Protein AF-A0AAW5ZWS9-F1 (afdb_monomer)

Secondary structure (DSSP, 8-state):
----------------------------SPPP--SEEEEEEEE-TTSSSEEEEEEEEB-SSSB---EEEEHHHHHHHHHTT--EEEEEE-TTS-EEEEEEEEEEEETTEEEEESS----SS-B--SPPB-

Organism: Ralstonia solanacearum (NCBI:txid305)

Solvent-accessible surface area (backbone atoms only — not comparable to full-atom values): 8187 Å² total; per-residue (Å²): 140,80,89,83,91,81,86,82,85,84,81,94,70,82,85,73,85,71,74,83,82,80,85,80,79,95,67,101,60,56,77,55,90,37,56,27,30,34,52,32,38,23,60,40,100,81,65,59,43,58,51,34,32,32,33,22,43,46,68,38,80,47,71,50,70,78,39,80,40,43,49,70,56,52,55,54,37,45,74,69,68,50,44,36,26,32,33,42,72,46,101,84,74,46,78,38,85,60,42,58,49,46,77,46,78,53,97,89,42,82,32,53,25,43,58,100,65,93,64,99,49,56,42,71,64,96,54,53,72,114

InterPro domains:
  IPR024997 Protein of unknown function DUF3892 [PF13031] (38-128)

Nearest PDB structures (foldseek):
  2nrh-assembly1_B  TM=4.526E-01  e=4.670E+00  Campylobacter jejuni
  3isu-assembly1_A  TM=3.040E-01  e=2.616E+00  Homo sapiens
  7zrz-assembly1_AP1  TM=3.077E-01  e=2.074E+00  Homo sapiens
  3iez-assembly1_A  TM=3.146E-01  e=5.244E+00  Homo sapiens

Mean predicted aligned error: 13.2 Å

Foldseek 3Di:
DDDDDDDDDDDPDDPDDDDDPPDDDDDPFAAFPFQKEWQAFAADPVNQATQKTWIWGTPRNDTHDTDIDGPVVVLVCVVVVGWYWYWYQDPVRDIDTHATWDWDQDPNDTEIDRDPDNDPGRDPDPHHYD

Structure (mmCIF, N/CA/C/O backbone):
data_AF-A0AAW5ZWS9-F1
#
_entry.id   AF-A0AAW5ZWS9-F1
#
loop_
_atom_site.group_PDB
_atom_site.id
_atom_site.type_symbol
_atom_site.label_atom_id
_atom_site.label_alt_id
_atom_site.label_comp_id
_atom_site.label_asym_id
_atom_site.label_entity_id
_atom_site.label_seq_id
_atom_site.pdbx_PDB_ins_code
_atom_site.Cartn_x
_atom_site.Cartn_y
_atom_site.Cartn_z
_atom_site.occupancy
_atom_site.B_iso_or_equiv
_atom_site.auth_seq_id
_atom_site.auth_comp_id
_atom_site.auth_asym_id
_atom_site.auth_atom_id
_atom_site.pdbx_PDB_model_num
ATOM 1 N N . MET A 1 1 ? -17.203 -65.078 -11.919 1.00 44.97 1 MET A N 1
ATOM 2 C CA . MET A 1 1 ? -15.947 -64.340 -12.187 1.00 44.97 1 MET A CA 1
ATOM 3 C C . MET A 1 1 ? -16.339 -63.078 -12.944 1.00 44.97 1 MET A C 1
ATOM 5 O O . MET A 1 1 ? -16.783 -63.219 -14.066 1.00 44.97 1 MET A O 1
ATOM 9 N N . HIS A 1 2 ? -16.348 -61.859 -12.419 1.00 42.69 2 HIS A N 1
ATOM 10 C CA . HIS A 1 2 ? -15.851 -61.298 -11.168 1.00 42.69 2 HIS A CA 1
ATOM 11 C C . HIS A 1 2 ? -16.900 -60.335 -10.592 1.00 42.69 2 HIS A C 1
ATOM 13 O O . HIS A 1 2 ? -17.555 -59.603 -11.329 1.00 42.69 2 HIS A O 1
ATOM 19 N N . ASP A 1 3 ? -17.032 -60.393 -9.273 1.00 49.22 3 ASP A N 1
ATOM 20 C CA . ASP A 1 3 ? -17.645 -59.397 -8.397 1.00 49.22 3 ASP A CA 1
ATOM 21 C C . ASP A 1 3 ? -16.840 -58.084 -8.463 1.00 49.22 3 ASP A C 1
ATOM 23 O O . ASP A 1 3 ? -15.631 -58.155 -8.674 1.00 49.22 3 ASP A O 1
ATOM 27 N N . ILE A 1 4 ? -17.482 -56.926 -8.268 1.00 51.41 4 ILE A N 1
ATOM 28 C CA . ILE A 1 4 ? -17.015 -55.831 -7.392 1.00 51.41 4 ILE A CA 1
ATOM 29 C C . ILE A 1 4 ? -18.151 -54.800 -7.254 1.00 51.41 4 ILE A C 1
ATOM 31 O O . ILE A 1 4 ? -18.500 -54.060 -8.174 1.00 51.41 4 ILE A O 1
ATOM 35 N N . LYS A 1 5 ? -18.708 -54.767 -6.041 1.00 50.94 5 LYS A N 1
ATOM 36 C CA . LYS A 1 5 ? -19.401 -53.634 -5.417 1.00 50.94 5 LYS A CA 1
ATOM 37 C C . LYS A 1 5 ? -18.491 -52.405 -5.301 1.00 50.94 5 LYS A C 1
ATOM 39 O O . LYS A 1 5 ? -17.380 -52.512 -4.795 1.00 50.94 5 LYS A O 1
ATOM 44 N N . VAL A 1 6 ? -19.049 -51.227 -5.561 1.00 49.19 6 VAL A N 1
ATOM 45 C CA . VAL A 1 6 ? -18.635 -49.933 -4.980 1.00 49.19 6 VAL A CA 1
ATOM 46 C C . VAL A 1 6 ? -19.960 -49.201 -4.720 1.00 49.19 6 VAL A C 1
ATOM 48 O O . VAL A 1 6 ? -20.689 -48.960 -5.671 1.00 49.19 6 VAL A O 1
ATOM 51 N N . SER A 1 7 ? -20.533 -49.009 -3.528 1.00 48.69 7 SER A N 1
ATOM 52 C CA . SER A 1 7 ? -20.112 -48.706 -2.152 1.00 48.69 7 SER A CA 1
ATOM 53 C C . SER A 1 7 ? -19.512 -47.312 -1.929 1.00 48.69 7 SER A C 1
ATOM 55 O O . SER A 1 7 ? -18.378 -47.054 -2.311 1.00 48.69 7 SER A O 1
ATOM 57 N N . CYS A 1 8 ? -20.284 -46.524 -1.163 1.00 38.44 8 CYS A N 1
ATOM 58 C CA . CYS A 1 8 ? -19.941 -45.348 -0.341 1.00 38.44 8 CYS A CA 1
ATOM 59 C C . CYS A 1 8 ? -19.946 -43.970 -1.038 1.00 38.44 8 CYS A C 1
ATOM 61 O O . CYS A 1 8 ? -19.253 -43.746 -2.019 1.00 38.44 8 CYS A O 1
ATOM 63 N N . CYS A 1 9 ? -20.886 -43.103 -0.622 1.00 38.44 9 CYS A N 1
ATOM 64 C CA . CYS A 1 9 ? -20.742 -42.006 0.372 1.00 38.44 9 CYS A CA 1
ATOM 65 C C . CYS A 1 9 ? -20.198 -40.746 -0.312 1.00 38.44 9 CYS A C 1
ATOM 67 O O . CYS A 1 9 ? -19.114 -40.775 -0.865 1.00 38.44 9 CYS A O 1
ATOM 69 N N . GLY A 1 10 ? -20.900 -39.620 -0.363 1.00 41.72 10 GLY A N 1
ATOM 70 C CA . GLY A 1 10 ? -21.455 -38.879 0.763 1.00 41.72 10 GLY A CA 1
ATOM 71 C C . GLY A 1 10 ? -20.898 -37.449 0.682 1.00 41.72 10 GLY A C 1
ATOM 72 O O . GLY A 1 10 ? -19.866 -37.225 0.058 1.00 41.72 10 GLY A O 1
ATOM 73 N N . ASP A 1 11 ? -21.576 -36.511 1.338 1.00 46.38 11 ASP A N 1
ATOM 74 C CA . ASP A 1 11 ? -21.112 -35.148 1.636 1.00 46.38 11 ASP A CA 1
ATOM 75 C C . ASP A 1 11 ? -21.293 -34.050 0.565 1.00 46.38 11 ASP A C 1
ATOM 77 O O . ASP A 1 11 ? -20.385 -33.606 -0.137 1.00 46.38 11 ASP A O 1
ATOM 81 N N . LEU A 1 12 ? -22.511 -33.502 0.561 1.00 46.53 12 LEU A N 1
ATOM 82 C CA . LEU A 1 12 ? -22.823 -32.156 0.094 1.00 46.53 12 LEU A CA 1
ATOM 83 C C . LEU A 1 12 ? -22.244 -31.134 1.095 1.00 46.53 12 LEU A C 1
ATOM 85 O O . LEU A 1 12 ? -22.929 -30.707 2.025 1.00 46.53 12 LEU A O 1
ATOM 89 N N . ARG A 1 13 ? -20.979 -30.735 0.929 1.00 43.47 13 ARG A N 1
ATOM 90 C CA . ARG A 1 13 ? -20.378 -29.623 1.685 1.00 43.47 13 ARG A CA 1
ATOM 91 C C . ARG A 1 13 ? -20.043 -28.441 0.782 1.00 43.47 13 ARG A C 1
ATOM 93 O O . ARG A 1 13 ? -19.041 -28.420 0.082 1.00 43.47 13 ARG A O 1
ATOM 100 N N . LEU A 1 14 ? -20.935 -27.453 0.854 1.00 40.81 14 LEU A N 1
ATOM 101 C CA . LEU A 1 14 ? -20.677 -26.012 0.892 1.00 40.81 14 LEU A CA 1
ATOM 102 C C . LEU A 1 14 ? -19.345 -25.556 0.262 1.00 40.81 14 LEU A C 1
ATOM 104 O O . LEU A 1 14 ? -18.341 -25.380 0.954 1.00 40.81 14 LEU A O 1
ATOM 108 N N . ALA A 1 15 ? -19.362 -25.286 -1.045 1.00 39.44 15 ALA A N 1
ATOM 109 C CA . ALA A 1 15 ? -18.287 -24.571 -1.720 1.00 39.44 15 ALA A CA 1
ATOM 110 C C . ALA A 1 15 ? -18.212 -23.133 -1.177 1.00 39.44 15 ALA A C 1
ATOM 112 O O . ALA A 1 15 ? -18.930 -22.236 -1.623 1.00 39.44 15 ALA A O 1
ATOM 113 N N . LYS A 1 16 ? -17.341 -22.903 -0.190 1.00 40.38 16 LYS A N 1
ATOM 114 C CA . LYS A 1 16 ? -16.826 -21.561 0.067 1.00 40.38 16 LYS A CA 1
ATOM 115 C C . LYS A 1 16 ? -15.948 -21.193 -1.122 1.00 40.38 16 LYS A C 1
ATOM 117 O O . LYS A 1 16 ? -14.970 -21.875 -1.403 1.00 40.38 16 LYS A O 1
ATOM 122 N N . GLN A 1 17 ? -16.343 -20.140 -1.826 1.00 36.00 17 GLN A N 1
ATOM 123 C CA . GLN A 1 17 ? -15.563 -19.513 -2.884 1.00 36.00 17 GLN A CA 1
ATOM 124 C C . GLN A 1 17 ? -14.232 -19.053 -2.277 1.00 36.00 17 GLN A C 1
ATOM 126 O O . GLN A 1 17 ? -14.180 -18.060 -1.554 1.00 36.00 17 GLN A O 1
ATOM 131 N N . THR A 1 18 ? -13.165 -19.809 -2.511 1.00 42.25 18 THR A N 1
ATOM 132 C CA . THR A 1 18 ? -11.801 -19.314 -2.363 1.00 42.25 18 THR A CA 1
ATOM 133 C C . THR A 1 18 ? -11.524 -18.348 -3.519 1.00 42.25 18 THR A C 1
ATOM 135 O O . THR A 1 18 ? -11.839 -18.680 -4.665 1.00 42.25 18 THR A O 1
ATOM 138 N N . PRO A 1 19 ? -10.958 -17.152 -3.266 1.00 43.19 19 PRO A N 1
ATOM 139 C CA . PRO A 1 19 ? -10.455 -16.309 -4.344 1.00 43.19 19 PRO A CA 1
ATOM 140 C C . PRO A 1 19 ? -9.354 -17.062 -5.117 1.00 43.19 19 PRO A C 1
ATOM 142 O O . PRO A 1 19 ? -8.718 -17.968 -4.567 1.00 43.19 19 PRO A O 1
ATOM 145 N N . PRO A 1 20 ? -9.171 -16.760 -6.413 1.00 43.53 20 PRO A N 1
ATOM 146 C CA . PRO A 1 20 ? -8.465 -17.631 -7.340 1.00 43.53 20 PRO A CA 1
ATOM 147 C C . PRO A 1 20 ? -6.993 -17.792 -6.954 1.00 43.53 20 PRO A C 1
ATOM 149 O O . PRO A 1 20 ? -6.176 -16.895 -7.144 1.00 43.53 20 PRO A O 1
ATOM 152 N N . ASN A 1 21 ? -6.639 -18.993 -6.495 1.00 49.28 21 ASN A N 1
ATOM 153 C CA . ASN A 1 21 ? -5.274 -19.491 -6.574 1.00 49.28 21 ASN A CA 1
ATOM 154 C C . ASN A 1 21 ? -4.957 -19.756 -8.054 1.00 49.28 21 ASN A C 1
ATOM 156 O O . ASN A 1 21 ? -5.208 -20.843 -8.578 1.00 49.28 21 ASN A O 1
ATOM 160 N N . SER A 1 22 ? -4.479 -18.725 -8.750 1.00 42.53 22 SER A N 1
ATOM 161 C CA . SER A 1 22 ? -4.024 -18.848 -10.132 1.00 42.53 22 SER A CA 1
ATOM 162 C C . SER A 1 22 ? -2.604 -19.408 -10.146 1.00 42.53 22 SER A C 1
ATOM 164 O O . SER A 1 22 ? -1.621 -18.671 -10.190 1.00 42.53 22 SER A O 1
ATOM 166 N N . ASN A 1 23 ? -2.517 -20.736 -10.084 1.00 56.22 23 ASN A N 1
ATOM 167 C CA . ASN A 1 23 ? -1.320 -21.487 -10.428 1.00 56.22 23 ASN A CA 1
ATOM 168 C C . ASN A 1 23 ? -1.454 -21.964 -11.888 1.00 56.22 23 ASN A C 1
ATOM 170 O O . ASN A 1 23 ? -2.107 -22.967 -12.177 1.00 56.22 23 ASN A O 1
ATOM 174 N N . ARG A 1 24 ? -0.887 -21.185 -12.816 1.00 51.50 24 ARG A N 1
ATOM 175 C CA . ARG A 1 24 ? -0.681 -21.457 -14.257 1.00 51.50 24 ARG A CA 1
ATOM 176 C C . ARG A 1 24 ? 0.230 -20.313 -14.738 1.00 51.50 24 ARG A C 1
ATOM 178 O O . ARG A 1 24 ? -0.184 -19.171 -14.636 1.00 51.50 24 ARG A O 1
ATOM 185 N N . VAL A 1 25 ? 1.474 -20.482 -15.184 1.00 45.88 25 VAL A N 1
ATOM 186 C CA . VAL A 1 25 ? 2.031 -21.425 -16.161 1.00 45.88 25 VAL A CA 1
ATOM 187 C C . VAL A 1 25 ? 3.567 -21.474 -16.051 1.00 45.88 25 VAL A C 1
ATOM 189 O O . VAL A 1 25 ? 4.198 -20.559 -15.538 1.00 45.88 25 VAL A O 1
ATOM 192 N N . ASN A 1 26 ? 4.144 -22.551 -16.580 1.00 55.19 26 ASN A N 1
ATOM 193 C CA . ASN A 1 26 ? 5.571 -22.782 -16.809 1.00 55.19 26 ASN A CA 1
ATOM 194 C C . ASN A 1 26 ? 6.318 -21.591 -17.452 1.00 55.19 26 ASN A C 1
ATOM 196 O O . ASN A 1 26 ? 5.919 -21.118 -18.514 1.00 55.19 26 ASN A O 1
ATOM 200 N N . GLY A 1 27 ? 7.453 -21.204 -16.863 1.00 40.56 27 GLY A N 1
ATOM 201 C CA . GLY A 1 27 ? 8.451 -20.284 -17.421 1.00 40.56 27 GLY A CA 1
ATOM 202 C C . GLY A 1 27 ? 9.376 -19.795 -16.305 1.00 40.56 27 GLY A C 1
ATOM 203 O O . GLY A 1 27 ? 8.887 -19.404 -15.255 1.00 40.56 27 GLY A O 1
ATOM 204 N N . GLY A 1 28 ? 10.696 -19.875 -16.476 1.00 43.06 28 GLY A N 1
ATOM 205 C CA . GLY A 1 28 ? 11.691 -19.482 -15.465 1.00 43.06 28 GLY A CA 1
ATOM 206 C C . GLY A 1 28 ? 11.791 -17.967 -15.228 1.00 43.06 28 GLY A C 1
ATOM 207 O O . GLY A 1 28 ? 12.869 -17.411 -15.411 1.00 43.06 28 GLY A O 1
ATOM 208 N N . GLY A 1 29 ? 10.685 -17.321 -14.857 1.00 44.72 29 GLY A N 1
ATOM 209 C CA . GLY A 1 29 ? 10.610 -15.935 -14.382 1.00 44.72 29 GLY A CA 1
ATOM 210 C C . GLY A 1 29 ? 10.481 -15.900 -12.860 1.00 44.72 29 GLY A C 1
ATOM 211 O O . GLY A 1 29 ? 10.042 -16.881 -12.250 1.00 44.72 29 GLY A O 1
ATOM 212 N N . MET A 1 30 ? 10.923 -14.819 -12.218 1.00 54.94 30 MET A N 1
ATOM 213 C CA . MET A 1 30 ? 10.888 -14.724 -10.754 1.00 54.94 30 MET A CA 1
ATOM 214 C C . MET A 1 30 ? 9.461 -14.938 -10.231 1.00 54.94 30 MET A C 1
ATOM 216 O O . MET A 1 30 ? 8.500 -14.361 -10.733 1.00 54.94 30 MET A O 1
ATOM 220 N N . ALA A 1 31 ? 9.315 -15.784 -9.207 1.00 67.56 31 ALA A N 1
ATOM 221 C CA . ALA A 1 31 ? 8.028 -15.975 -8.554 1.00 67.56 31 ALA A CA 1
ATOM 222 C C . ALA A 1 31 ? 7.555 -14.637 -7.970 1.00 67.56 31 ALA A C 1
ATOM 224 O O . ALA A 1 31 ? 8.268 -14.040 -7.157 1.00 67.56 31 ALA A O 1
ATOM 225 N N . LYS A 1 32 ? 6.354 -14.203 -8.373 1.00 76.56 32 LYS A N 1
ATOM 226 C CA . LYS A 1 32 ? 5.672 -13.042 -7.793 1.00 76.56 32 LYS A CA 1
ATOM 227 C C . LYS A 1 32 ? 5.724 -13.098 -6.265 1.00 76.56 32 LYS A C 1
ATOM 229 O O . LYS A 1 32 ? 5.526 -14.158 -5.662 1.00 76.56 32 LYS A O 1
ATOM 234 N N . TRP A 1 33 ? 6.015 -11.970 -5.634 1.00 85.25 33 TRP A N 1
ATOM 235 C CA . TRP A 1 33 ? 6.059 -11.858 -4.181 1.00 85.25 33 TRP A CA 1
ATOM 236 C C . TRP A 1 33 ? 4.669 -11.698 -3.581 1.00 85.25 33 TRP A C 1
ATOM 238 O O . TRP A 1 33 ? 4.436 -12.224 -2.494 1.00 85.25 33 TRP A O 1
ATOM 248 N N . ALA A 1 34 ? 3.787 -10.970 -4.266 1.00 87.31 34 ALA A N 1
ATOM 249 C CA . ALA A 1 34 ? 2.419 -10.686 -3.844 1.00 87.31 34 ALA A CA 1
ATOM 250 C C . ALA A 1 34 ? 1.542 -10.342 -5.059 1.00 87.31 34 ALA A C 1
ATOM 252 O O . ALA A 1 34 ? 1.983 -10.461 -6.196 1.00 87.31 34 ALA A O 1
ATOM 253 N N . ASP A 1 35 ? 0.295 -9.926 -4.838 1.00 87.19 35 ASP A N 1
ATOM 254 C CA . ASP A 1 35 ? -0.527 -9.309 -5.888 1.00 87.19 35 ASP A CA 1
ATOM 255 C C . ASP A 1 35 ? -0.145 -7.831 -6.083 1.00 87.19 35 ASP A C 1
ATOM 257 O O . ASP A 1 35 ? -0.141 -7.316 -7.202 1.00 87.19 35 ASP A O 1
ATOM 261 N N . TYR A 1 36 ? 0.213 -7.155 -4.986 1.00 89.56 36 TYR A N 1
ATOM 262 C CA . TYR A 1 36 ? 0.618 -5.752 -4.982 1.00 89.56 36 TYR A CA 1
ATOM 263 C C . TYR 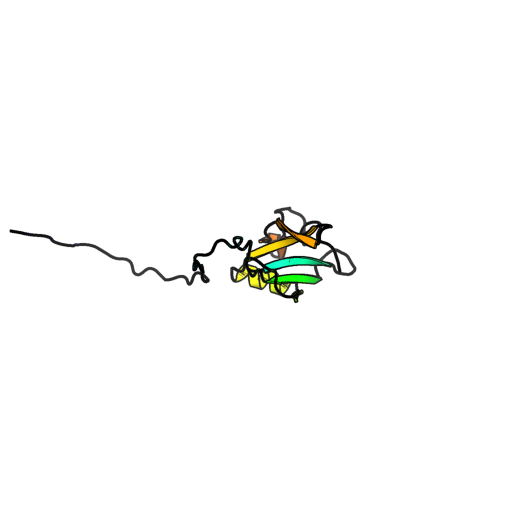A 1 36 ? 1.821 -5.502 -4.072 1.00 89.56 36 TYR A C 1
ATOM 265 O O . TYR A 1 36 ? 2.000 -6.125 -3.025 1.00 89.56 36 TYR A O 1
ATOM 273 N N . LEU A 1 37 ? 2.628 -4.523 -4.460 1.00 89.25 37 LEU A N 1
ATOM 274 C CA . LEU A 1 37 ? 3.863 -4.128 -3.805 1.00 89.25 37 LEU A CA 1
ATOM 275 C C . LEU A 1 37 ? 3.744 -2.693 -3.301 1.00 89.25 37 LEU A C 1
ATOM 277 O O . LEU A 1 37 ? 3.315 -1.834 -4.052 1.00 89.25 37 LEU A O 1
ATOM 281 N N . ILE A 1 38 ? 4.127 -2.402 -2.063 1.00 88.06 38 ILE A N 1
ATOM 282 C CA . ILE A 1 38 ? 4.081 -1.045 -1.501 1.00 88.06 38 ILE A CA 1
ATOM 283 C C . ILE A 1 38 ? 5.488 -0.453 -1.510 1.00 88.06 38 ILE A C 1
ATOM 285 O O . ILE A 1 38 ? 6.356 -0.965 -0.806 1.00 88.06 38 ILE A O 1
ATOM 289 N N . SER A 1 39 ? 5.718 0.615 -2.277 1.00 87.31 39 SER A N 1
ATOM 290 C CA . SER A 1 39 ? 7.040 1.259 -2.381 1.00 87.31 39 SER A CA 1
ATOM 291 C C . SER A 1 39 ? 7.230 2.442 -1.444 1.00 87.31 39 SER A C 1
ATOM 293 O O . SER A 1 39 ? 8.350 2.719 -1.026 1.00 87.31 39 SER A O 1
ATOM 295 N N . ALA A 1 40 ? 6.154 3.172 -1.157 1.00 85.00 40 ALA A N 1
ATOM 296 C CA . ALA A 1 40 ? 6.201 4.396 -0.373 1.00 85.00 40 ALA A CA 1
ATOM 297 C C . ALA A 1 40 ? 4.867 4.637 0.329 1.00 85.00 40 ALA A C 1
ATOM 299 O O . ALA A 1 40 ? 3.819 4.113 -0.066 1.00 85.00 40 ALA A O 1
ATOM 300 N N . VAL A 1 41 ? 4.904 5.446 1.379 1.00 85.88 41 VAL A N 1
ATOM 301 C CA . VAL A 1 41 ? 3.728 5.779 2.185 1.00 85.88 41 VAL A CA 1
ATOM 302 C C . VAL A 1 41 ? 3.677 7.276 2.431 1.00 85.88 41 VAL A C 1
ATOM 304 O O . VAL A 1 41 ? 4.697 7.923 2.598 1.00 85.88 41 VAL A O 1
ATOM 307 N N . GLN A 1 42 ? 2.481 7.837 2.483 1.00 83.62 42 GLN A N 1
ATOM 308 C CA . GLN A 1 42 ? 2.262 9.231 2.822 1.00 83.62 42 GLN A CA 1
ATOM 309 C C . GLN A 1 42 ? 1.517 9.297 4.145 1.00 83.62 42 GLN A C 1
ATOM 311 O O . GLN A 1 42 ? 0.358 8.879 4.259 1.00 83.62 42 GLN A O 1
ATOM 316 N N . PHE A 1 43 ? 2.188 9.837 5.154 1.00 80.94 43 PHE A N 1
ATOM 317 C CA . PHE A 1 43 ? 1.590 10.077 6.455 1.00 80.94 43 PHE A CA 1
ATOM 318 C C . PHE A 1 43 ? 0.762 11.365 6.469 1.00 80.94 43 PHE A C 1
ATOM 320 O O . PHE 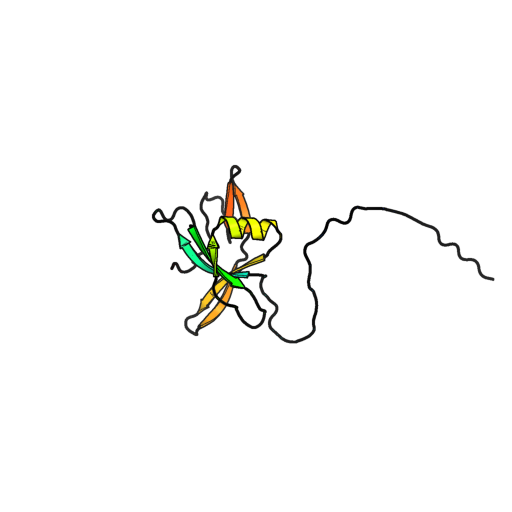A 1 43 ? 0.941 12.271 5.655 1.00 80.94 43 PHE A O 1
ATOM 327 N N . ASN A 1 44 ? -0.176 11.451 7.410 1.00 78.81 44 ASN A N 1
ATOM 328 C CA . ASN A 1 44 ? -0.866 12.701 7.708 1.00 78.81 44 ASN A CA 1
ATOM 329 C C . ASN A 1 44 ? 0.097 13.734 8.333 1.00 78.81 44 ASN A C 1
ATOM 331 O O . ASN A 1 44 ? 1.186 13.396 8.794 1.00 78.81 44 ASN A O 1
ATOM 335 N N . ALA A 1 45 ? -0.334 14.996 8.427 1.00 79.00 45 ALA A N 1
ATOM 336 C CA . ALA A 1 45 ? 0.469 16.075 9.018 1.00 79.00 45 ALA A CA 1
ATOM 337 C C . ALA A 1 45 ? 0.932 15.788 10.462 1.00 79.00 45 ALA A C 1
ATOM 339 O O . ALA A 1 45 ? 1.954 16.302 10.905 1.00 79.00 45 ALA A O 1
ATOM 340 N N . GLN A 1 46 ? 0.189 14.954 11.195 1.00 76.06 46 GLN A N 1
ATOM 341 C CA . GLN A 1 46 ? 0.508 14.552 12.567 1.00 76.06 46 GLN A CA 1
ATOM 342 C C . GLN A 1 46 ? 1.431 13.324 12.646 1.00 76.06 46 GLN A C 1
ATOM 344 O O . GLN A 1 46 ? 1.845 12.951 13.740 1.00 76.06 46 GLN A O 1
ATOM 349 N N . ARG A 1 47 ? 1.733 12.676 11.513 1.00 71.62 47 ARG A N 1
ATOM 350 C CA . ARG A 1 47 ? 2.459 11.400 11.403 1.00 71.62 47 ARG A CA 1
ATOM 351 C C . ARG A 1 47 ? 1.914 10.286 12.305 1.00 71.62 47 ARG A C 1
ATOM 353 O O . ARG A 1 47 ? 2.648 9.398 12.726 1.00 71.62 47 ARG A O 1
ATOM 360 N N . THR A 1 48 ? 0.616 10.333 12.600 1.00 69.19 48 THR A N 1
ATOM 361 C CA . THR A 1 48 ? -0.098 9.348 13.427 1.00 69.19 48 THR A CA 1
ATOM 362 C C . THR A 1 48 ? -0.783 8.277 12.593 1.00 69.19 48 THR A C 1
ATOM 364 O O . THR A 1 48 ? -0.961 7.157 13.061 1.00 69.19 48 THR A O 1
ATOM 367 N N . HIS A 1 49 ? -1.156 8.609 11.356 1.00 71.12 49 HIS A N 1
ATOM 368 C CA . HIS A 1 49 ? -1.860 7.711 10.450 1.00 71.12 49 HIS A CA 1
ATOM 369 C C . HIS A 1 49 ? -1.329 7.847 9.032 1.00 71.12 49 HIS A C 1
ATOM 371 O O . HIS A 1 49 ? -0.975 8.942 8.585 1.00 71.12 49 HIS A O 1
ATOM 377 N N . ILE A 1 50 ? -1.322 6.729 8.315 1.00 80.06 50 ILE A N 1
ATOM 378 C CA . ILE A 1 50 ? -1.031 6.713 6.886 1.00 80.06 50 ILE A CA 1
ATOM 379 C C . ILE A 1 50 ? -2.281 7.191 6.151 1.00 80.06 50 ILE A C 1
ATOM 381 O O . ILE A 1 50 ? -3.355 6.604 6.291 1.00 80.06 50 ILE A O 1
ATOM 385 N N . ASN A 1 51 ? -2.140 8.270 5.386 1.00 83.00 51 ASN A N 1
ATOM 386 C CA . ASN A 1 51 ? -3.213 8.819 4.567 1.00 83.00 51 ASN A CA 1
ATOM 387 C C . ASN A 1 51 ? -3.296 8.058 3.237 1.00 83.00 51 ASN A C 1
ATOM 389 O O . ASN A 1 51 ? -4.345 7.525 2.867 1.00 83.00 51 ASN A O 1
ATOM 393 N N . ARG A 1 52 ? -2.156 7.944 2.546 1.00 85.88 52 ARG A N 1
ATOM 394 C CA . ARG A 1 52 ? -2.045 7.275 1.246 1.00 85.88 52 ARG A CA 1
ATOM 395 C C . ARG A 1 52 ? -0.854 6.339 1.215 1.00 85.88 52 ARG A C 1
ATOM 397 O 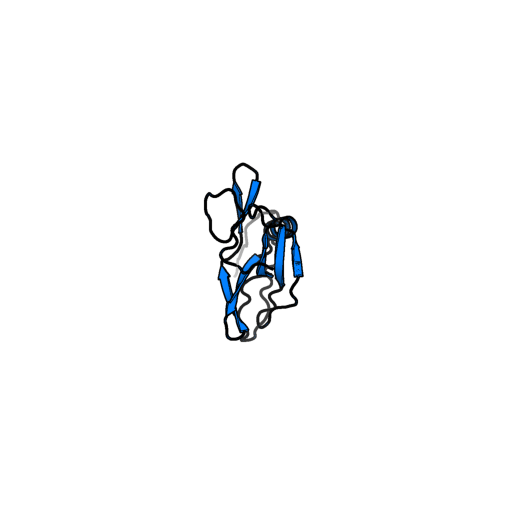O . ARG A 1 52 ? 0.125 6.541 1.923 1.00 85.88 52 ARG A O 1
ATOM 404 N N . VAL A 1 53 ? -0.929 5.320 0.378 1.00 87.75 53 VAL A N 1
ATOM 405 C CA . VAL A 1 53 ? 0.189 4.431 0.080 1.00 87.75 53 VAL A CA 1
ATOM 406 C C . VAL A 1 53 ? 0.373 4.337 -1.420 1.00 87.75 53 VAL A C 1
ATOM 408 O O . VAL A 1 53 ? -0.603 4.302 -2.166 1.00 87.75 53 VAL A O 1
ATOM 411 N N . GLN A 1 54 ? 1.621 4.284 -1.856 1.00 89.56 54 GLN A N 1
ATOM 412 C CA . GLN A 1 54 ? 1.962 3.960 -3.229 1.00 89.56 54 GLN A CA 1
ATOM 413 C C . GLN A 1 54 ? 2.079 2.453 -3.362 1.00 89.56 54 GLN A C 1
ATOM 415 O O . GLN A 1 54 ? 2.946 1.833 -2.743 1.00 89.56 54 GLN A O 1
ATOM 420 N N . VAL A 1 55 ? 1.199 1.878 -4.174 1.00 89.81 55 VAL A N 1
ATOM 421 C CA . VAL A 1 55 ? 1.231 0.468 -4.539 1.00 89.81 55 VAL A CA 1
ATOM 422 C C . VAL A 1 55 ? 1.599 0.306 -6.006 1.00 89.81 55 VAL A C 1
ATOM 424 O O . VAL A 1 55 ? 1.269 1.139 -6.845 1.00 89.81 55 VAL A O 1
ATOM 427 N N . LEU A 1 56 ? 2.256 -0.793 -6.325 1.00 88.31 56 LEU A N 1
ATOM 428 C CA . LEU A 1 56 ? 2.604 -1.211 -7.668 1.00 88.31 56 LEU A CA 1
ATOM 429 C C . LEU A 1 56 ? 2.081 -2.634 -7.837 1.00 88.31 56 LEU A C 1
ATOM 431 O O . LEU A 1 56 ? 2.330 -3.465 -6.966 1.00 88.31 56 LEU A O 1
ATOM 435 N N . PRO A 1 57 ? 1.350 -2.954 -8.908 1.00 88.56 57 PRO A N 1
ATOM 436 C CA . PRO A 1 57 ? 0.966 -4.334 -9.157 1.00 88.56 57 PRO A CA 1
ATOM 437 C C . PRO A 1 57 ? 2.217 -5.167 -9.465 1.00 88.56 57 PRO A C 1
ATOM 439 O O . PRO A 1 57 ? 3.095 -4.725 -10.215 1.00 88.56 57 PRO A O 1
ATOM 442 N N . ASP A 1 58 ? 2.292 -6.356 -8.872 1.00 85.44 58 ASP A N 1
ATOM 443 C CA . ASP A 1 58 ? 3.372 -7.308 -9.126 1.00 85.44 58 ASP A CA 1
ATOM 444 C C . ASP A 1 58 ? 3.062 -8.089 -10.410 1.00 85.44 58 ASP A C 1
ATOM 446 O O . ASP A 1 58 ? 2.086 -8.841 -10.477 1.00 85.44 58 ASP A O 1
ATOM 450 N N . LEU A 1 59 ? 3.872 -7.890 -11.451 1.00 82.75 59 LEU A N 1
ATOM 451 C CA . LEU A 1 59 ? 3.757 -8.623 -12.714 1.00 82.75 59 LEU A CA 1
ATOM 452 C C . LEU A 1 59 ? 4.730 -9.817 -12.768 1.00 82.75 59 LEU A C 1
ATOM 454 O O . LEU A 1 59 ? 4.866 -10.446 -13.817 1.00 82.75 59 LEU A O 1
ATOM 458 N N . GLY A 1 60 ? 5.396 -10.147 -11.653 1.00 77.56 60 GLY A N 1
ATOM 459 C CA . GLY A 1 60 ? 6.380 -11.221 -11.524 1.00 77.56 60 GLY A CA 1
ATOM 460 C C . GLY A 1 60 ? 7.794 -10.746 -11.850 1.00 77.56 60 GLY A C 1
ATOM 461 O O . GLY A 1 60 ? 8.603 -10.521 -10.954 1.00 77.56 60 GLY A O 1
ATOM 462 N N . ASP A 1 61 ? 8.096 -10.568 -13.137 1.00 73.69 61 ASP A N 1
ATOM 463 C CA . ASP A 1 61 ? 9.423 -10.110 -13.581 1.00 73.69 61 ASP A CA 1
ATOM 464 C C . ASP A 1 61 ? 9.570 -8.579 -13.550 1.00 73.69 61 ASP A C 1
ATOM 466 O O . ASP A 1 61 ? 10.683 -8.048 -13.530 1.00 73.69 61 ASP A O 1
ATOM 470 N N . THR A 1 62 ? 8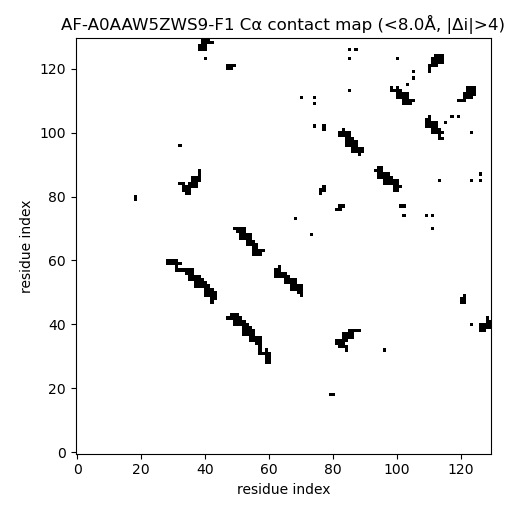.452 -7.851 -13.551 1.00 77.50 62 THR A N 1
ATOM 471 C CA . THR A 1 62 ? 8.421 -6.386 -13.534 1.00 77.50 62 THR A CA 1
ATOM 472 C C . THR A 1 62 ? 7.387 -5.864 -12.544 1.00 77.50 62 THR A C 1
ATOM 474 O O . THR A 1 62 ? 6.442 -6.553 -12.163 1.00 77.50 62 THR A O 1
ATOM 477 N N . VAL A 1 63 ? 7.569 -4.613 -12.122 1.00 83.00 63 VAL A N 1
ATOM 478 C CA . VAL A 1 63 ? 6.557 -3.879 -11.359 1.00 83.00 63 VAL A CA 1
ATOM 479 C C . VAL A 1 63 ? 5.764 -3.005 -12.319 1.00 83.00 63 VAL A C 1
ATOM 481 O O . VAL A 1 63 ? 6.337 -2.393 -13.224 1.00 83.00 63 VAL A O 1
ATOM 484 N N . GLY A 1 64 ? 4.444 -2.966 -12.154 1.00 83.56 64 GLY A N 1
ATOM 485 C CA . GLY A 1 64 ? 3.607 -2.084 -12.957 1.00 83.56 64 GLY A CA 1
ATOM 486 C C . GLY A 1 64 ? 3.697 -0.623 -12.520 1.00 83.56 64 GLY A C 1
ATOM 487 O O . GLY A 1 64 ? 4.581 -0.213 -11.768 1.00 83.56 64 GLY A O 1
ATOM 488 N N . GLN A 1 65 ? 2.754 0.184 -12.998 1.00 85.75 65 GLN A N 1
ATOM 489 C CA . GLN A 1 65 ? 2.719 1.606 -12.679 1.00 85.75 65 GLN A CA 1
ATOM 490 C C . GLN A 1 65 ? 2.371 1.844 -11.205 1.00 85.75 65 GLN A C 1
ATOM 492 O O . GLN A 1 65 ? 1.467 1.208 -10.655 1.00 85.75 65 GLN A O 1
ATOM 497 N N . VAL A 1 66 ? 3.052 2.815 -10.596 1.00 87.31 66 VAL A N 1
ATOM 498 C CA . VAL A 1 66 ? 2.724 3.271 -9.247 1.00 87.31 66 VAL A CA 1
ATOM 499 C C . VAL A 1 66 ? 1.322 3.876 -9.207 1.00 87.31 66 VAL A C 1
ATOM 501 O O . VAL A 1 66 ? 0.952 4.700 -10.044 1.00 87.31 66 VAL A O 1
ATOM 504 N N . SER A 1 67 ? 0.535 3.429 -8.239 1.00 87.81 67 SER A N 1
ATOM 505 C CA . SER A 1 67 ? -0.833 3.863 -7.987 1.00 87.81 67 SER A CA 1
ATOM 506 C C . SER A 1 67 ? -0.971 4.232 -6.520 1.00 87.81 67 SER A C 1
ATOM 508 O O . SER A 1 67 ? -0.541 3.494 -5.637 1.00 87.81 67 SER A O 1
ATOM 510 N N . GLU A 1 68 ? -1.567 5.383 -6.241 1.00 91.12 68 GLU A N 1
ATOM 511 C CA . GLU A 1 68 ? -1.809 5.818 -4.871 1.00 91.12 68 GLU A CA 1
ATOM 512 C C . GLU A 1 68 ? -3.174 5.331 -4.394 1.00 91.12 68 GLU A C 1
ATOM 514 O O . GLU A 1 68 ? -4.200 5.591 -5.024 1.00 91.12 68 GLU A O 1
ATOM 519 N N . HIS A 1 69 ? -3.201 4.668 -3.244 1.00 87.62 69 HIS A N 1
ATOM 520 C CA . HIS A 1 69 ? -4.434 4.207 -2.622 1.00 87.62 69 HIS A CA 1
ATOM 521 C C . HIS A 1 69 ? -4.546 4.704 -1.191 1.00 87.62 69 HIS A C 1
ATOM 523 O O . HIS A 1 69 ? -3.565 4.786 -0.453 1.00 87.62 69 HIS A O 1
ATOM 529 N N . ALA A 1 70 ? -5.775 5.001 -0.779 1.00 88.50 70 ALA A N 1
ATOM 530 C CA . ALA A 1 70 ? -6.072 5.265 0.617 1.00 88.50 70 ALA A CA 1
ATOM 531 C C . ALA A 1 70 ? -5.899 3.986 1.445 1.00 88.50 70 ALA A C 1
ATOM 533 O O . ALA A 1 70 ? -6.177 2.877 0.975 1.00 88.50 70 ALA A O 1
ATOM 534 N N . ARG A 1 71 ? -5.530 4.151 2.716 1.00 84.62 71 ARG A N 1
ATOM 535 C CA . ARG A 1 71 ? -5.440 3.064 3.701 1.00 84.62 71 ARG A CA 1
ATOM 536 C C . ARG A 1 71 ? -6.663 2.140 3.676 1.00 84.62 71 ARG A C 1
ATOM 538 O O . ARG A 1 71 ? -6.518 0.925 3.610 1.00 84.62 71 ARG A O 1
ATOM 545 N N . GLU A 1 72 ? -7.868 2.704 3.665 1.00 85.06 72 GLU A N 1
ATOM 546 C CA . GLU A 1 72 ? -9.130 1.945 3.669 1.00 85.06 72 GLU A CA 1
ATOM 547 C C . GLU A 1 72 ? -9.276 1.017 2.454 1.00 85.06 72 GLU A C 1
ATOM 549 O O . GLU A 1 72 ? -9.838 -0.077 2.554 1.00 85.06 72 GLU A O 1
ATOM 554 N N . THR A 1 73 ? -8.724 1.424 1.306 1.00 87.31 73 THR A N 1
ATOM 555 C CA . THR A 1 73 ? -8.707 0.600 0.091 1.00 87.31 73 THR A CA 1
ATOM 556 C C . THR A 1 73 ? -7.806 -0.616 0.278 1.00 87.31 73 THR A C 1
ATOM 558 O O . THR A 1 73 ? -8.202 -1.722 -0.082 1.00 87.31 73 THR A O 1
ATOM 561 N N . ILE A 1 74 ? -6.639 -0.437 0.901 1.00 86.12 74 ILE A N 1
ATOM 562 C CA . ILE A 1 74 ? -5.712 -1.534 1.210 1.00 86.12 74 ILE A CA 1
ATOM 563 C C . ILE A 1 74 ? -6.324 -2.491 2.226 1.00 86.12 74 ILE A C 1
ATOM 565 O O . ILE A 1 74 ? -6.302 -3.700 2.011 1.00 86.12 74 ILE A O 1
ATOM 569 N N . VAL A 1 75 ? -6.940 -1.962 3.290 1.00 85.81 75 VAL A N 1
ATOM 570 C CA . VAL A 1 75 ? -7.658 -2.781 4.277 1.00 85.81 75 VAL A CA 1
ATOM 571 C C . VAL A 1 75 ? -8.723 -3.629 3.577 1.00 85.81 75 VAL A C 1
ATOM 573 O O . VAL A 1 75 ? -8.780 -4.847 3.737 1.00 85.81 75 VAL A O 1
ATOM 576 N N . SER A 1 76 ? -9.541 -2.998 2.737 1.00 87.06 76 SER A N 1
ATOM 577 C CA . SER A 1 76 ? -10.590 -3.692 1.989 1.00 87.06 76 SER A CA 1
ATOM 578 C C . SER A 1 76 ? -10.028 -4.747 1.034 1.00 87.06 76 SER A C 1
ATOM 580 O O . SER A 1 76 ? -10.623 -5.811 0.888 1.00 87.06 76 SER A O 1
ATOM 582 N N . ALA A 1 77 ? -8.894 -4.479 0.387 1.00 87.38 77 ALA A N 1
ATOM 583 C CA . ALA A 1 77 ? -8.239 -5.419 -0.515 1.00 87.38 77 ALA A CA 1
ATOM 584 C C . ALA A 1 77 ? -7.682 -6.638 0.238 1.00 87.38 77 ALA A C 1
ATOM 586 O O . ALA A 1 77 ? -7.977 -7.771 -0.138 1.00 87.38 77 ALA A O 1
ATOM 587 N N . ILE A 1 78 ? -6.980 -6.437 1.356 1.00 86.38 78 ILE A N 1
ATOM 588 C CA . ILE A 1 78 ? -6.482 -7.545 2.188 1.00 86.38 78 ILE A CA 1
ATOM 589 C C . ILE A 1 78 ? -7.650 -8.402 2.698 1.00 86.38 78 ILE A C 1
ATOM 591 O O . ILE A 1 78 ? -7.590 -9.628 2.637 1.00 86.38 78 ILE A O 1
ATOM 595 N N . LYS A 1 79 ? -8.76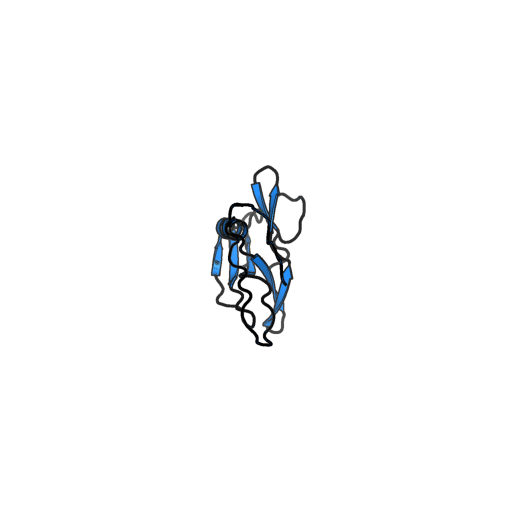9 -7.784 3.105 1.00 84.50 79 LYS A N 1
ATOM 596 C CA . LYS A 1 79 ? -9.990 -8.512 3.512 1.00 84.50 79 LYS A CA 1
ATOM 597 C C . LYS A 1 79 ? -10.626 -9.321 2.380 1.00 84.50 79 LYS A C 1
ATOM 599 O O . LYS A 1 79 ? -11.266 -10.333 2.650 1.00 84.50 79 LYS A O 1
ATOM 604 N N . LYS A 1 80 ? -10.450 -8.902 1.123 1.00 86.50 80 LYS A N 1
ATOM 605 C CA . LYS A 1 80 ? -10.871 -9.661 -0.069 1.00 86.50 80 LYS A CA 1
ATOM 606 C C . LYS A 1 80 ? -9.927 -10.826 -0.399 1.00 86.50 80 LYS A C 1
ATOM 608 O O . LYS A 1 80 ? -10.254 -11.622 -1.274 1.00 86.50 80 LYS A O 1
ATOM 613 N N . GLY A 1 81 ? -8.795 -10.943 0.297 1.00 85.25 81 GLY A N 1
ATOM 614 C CA . GLY A 1 81 ? -7.772 -11.962 0.062 1.00 85.25 81 GLY A CA 1
ATOM 615 C C . GLY A 1 81 ? -6.615 -11.501 -0.824 1.00 85.25 81 GLY A C 1
ATOM 616 O O . GLY A 1 81 ? -5.843 -12.340 -1.275 1.00 85.25 81 GLY A O 1
ATOM 617 N N . THR A 1 82 ? -6.490 -10.200 -1.094 1.00 87.94 82 THR A N 1
ATOM 618 C CA . THR A 1 82 ? -5.353 -9.640 -1.833 1.00 87.94 82 THR A CA 1
ATOM 619 C C . THR A 1 82 ? -4.112 -9.588 -0.948 1.00 87.94 82 THR A C 1
ATOM 621 O O . THR A 1 82 ? -4.172 -9.117 0.189 1.00 87.94 82 THR A O 1
ATOM 624 N N . THR A 1 83 ? -2.973 -10.026 -1.478 1.00 86.38 83 THR A N 1
ATOM 625 C CA . THR A 1 83 ? -1.693 -10.000 -0.762 1.00 86.38 83 THR A CA 1
ATOM 626 C C . THR A 1 83 ? -0.892 -8.743 -1.086 1.00 86.38 83 THR A C 1
ATOM 628 O O . THR A 1 83 ? -0.845 -8.297 -2.234 1.00 86.38 83 THR A O 1
ATOM 631 N N . PHE A 1 84 ? -0.251 -8.172 -0.063 1.00 87.62 84 PHE A N 1
ATOM 632 C CA . PHE A 1 84 ? 0.572 -6.972 -0.184 1.00 87.62 84 PHE A CA 1
ATOM 633 C C . PHE A 1 84 ? 1.945 -7.212 0.437 1.00 87.62 84 PHE A C 1
ATOM 635 O O . PHE A 1 84 ? 2.051 -7.762 1.533 1.00 87.62 84 PHE A O 1
ATOM 642 N N . VAL A 1 85 ? 3.000 -6.765 -0.237 1.00 86.94 85 VAL A N 1
ATOM 643 C CA . VAL A 1 85 ? 4.384 -6.840 0.250 1.00 86.94 85 VAL A CA 1
ATOM 644 C C . VAL A 1 85 ? 5.035 -5.477 0.107 1.00 86.94 85 VAL A C 1
ATOM 646 O O . VAL A 1 85 ? 4.865 -4.813 -0.904 1.00 86.94 85 VAL A O 1
ATOM 649 N N . THR A 1 86 ? 5.794 -5.027 1.095 1.00 86.88 86 THR A N 1
ATOM 650 C CA . THR A 1 86 ? 6.579 -3.801 0.946 1.00 86.88 86 THR A CA 1
ATOM 651 C C . THR A 1 86 ? 7.805 -4.054 0.081 1.00 86.88 86 THR A C 1
ATOM 653 O O . THR A 1 86 ? 8.374 -5.143 0.111 1.00 86.88 86 THR A O 1
ATOM 656 N N . VAL A 1 87 ? 8.217 -3.068 -0.707 1.00 86.06 87 VAL A N 1
ATOM 657 C CA . VAL A 1 87 ? 9.419 -3.133 -1.541 1.00 86.06 87 VAL A CA 1
ATOM 658 C C . VAL A 1 87 ? 10.229 -1.861 -1.401 1.00 86.06 87 VAL A C 1
ATOM 660 O O . VAL A 1 87 ? 9.685 -0.777 -1.218 1.00 86.06 87 VAL A O 1
ATOM 663 N N . PHE A 1 88 ? 11.544 -1.994 -1.515 1.00 83.12 88 PHE A N 1
ATOM 664 C CA . PHE A 1 88 ? 12.468 -0.873 -1.398 1.00 83.12 88 PHE A CA 1
ATOM 665 C C . PHE A 1 88 ? 13.345 -0.815 -2.636 1.00 83.12 88 PHE A C 1
ATOM 667 O O . PHE A 1 88 ? 13.851 -1.844 -3.087 1.00 83.12 88 PHE A O 1
ATOM 674 N N . GLN A 1 89 ? 13.544 0.377 -3.189 1.00 80.06 89 GLN A N 1
ATOM 675 C CA . GLN A 1 89 ? 14.492 0.554 -4.278 1.00 80.06 89 GLN A CA 1
ATOM 676 C C . GLN A 1 89 ? 15.895 0.732 -3.693 1.00 80.06 89 GLN A C 1
ATOM 678 O O . GLN A 1 89 ? 16.121 1.597 -2.848 1.00 80.06 89 GLN A O 1
ATOM 683 N N . ASN A 1 90 ? 16.847 -0.099 -4.115 1.00 79.75 90 ASN A N 1
ATOM 684 C CA . ASN A 1 90 ? 18.241 0.083 -3.730 1.00 79.75 90 ASN A CA 1
ATOM 685 C C . ASN A 1 90 ? 18.891 1.227 -4.535 1.00 79.75 90 ASN A C 1
ATOM 687 O O . ASN A 1 90 ? 18.357 1.677 -5.548 1.00 79.75 90 ASN A O 1
ATOM 691 N N . GLY A 1 91 ? 20.095 1.652 -4.140 1.00 76.94 91 GLY A N 1
ATOM 692 C CA . GLY A 1 91 ? 20.841 2.706 -4.849 1.00 76.94 91 GLY A CA 1
ATOM 693 C C . GLY A 1 91 ? 21.230 2.375 -6.301 1.00 76.94 91 GLY A C 1
ATOM 694 O O . GLY A 1 91 ? 21.692 3.251 -7.021 1.00 76.94 91 GLY A O 1
ATOM 695 N N . SER A 1 92 ? 21.040 1.131 -6.750 1.00 80.69 92 SER A N 1
ATOM 696 C CA . SER A 1 92 ? 21.226 0.693 -8.141 1.00 80.69 92 SER A CA 1
ATOM 697 C C . SER A 1 92 ? 19.916 0.658 -8.941 1.00 80.69 92 SER A C 1
ATOM 699 O O . SER A 1 92 ? 19.911 0.168 -10.068 1.00 80.69 92 SER A O 1
ATOM 701 N N . GLY A 1 93 ? 18.800 1.112 -8.362 1.00 78.88 93 GLY A N 1
ATOM 702 C CA . GLY A 1 93 ? 17.487 1.124 -9.004 1.00 78.88 93 GLY A CA 1
ATOM 703 C C . GLY A 1 93 ? 16.742 -0.216 -8.981 1.00 78.88 93 GLY A C 1
ATOM 704 O O . GLY A 1 93 ? 15.681 -0.317 -9.593 1.00 78.88 93 GLY A O 1
ATOM 705 N N . LYS A 1 94 ? 17.259 -1.240 -8.287 1.00 80.69 94 LYS A N 1
ATOM 706 C CA . LYS A 1 94 ? 16.617 -2.560 -8.175 1.00 80.69 94 LYS A CA 1
ATOM 707 C C . LYS A 1 94 ? 15.630 -2.601 -7.014 1.00 80.69 94 LYS A C 1
ATOM 709 O O . LYS A 1 94 ? 15.937 -2.107 -5.930 1.00 80.69 94 LYS A O 1
ATOM 714 N N . TRP A 1 95 ? 14.493 -3.257 -7.222 1.00 83.31 95 TRP A N 1
ATOM 715 C CA . TRP A 1 95 ? 13.511 -3.520 -6.172 1.00 83.31 95 TRP A CA 1
ATOM 716 C C . TRP A 1 95 ? 13.951 -4.688 -5.293 1.00 83.31 95 TRP A C 1
ATOM 718 O O . TRP A 1 95 ? 14.316 -5.755 -5.785 1.00 83.31 95 TRP A O 1
ATOM 728 N N . LEU A 1 96 ? 13.911 -4.477 -3.984 1.00 80.94 96 LEU A N 1
ATOM 729 C CA . LEU A 1 96 ? 14.171 -5.479 -2.964 1.00 80.94 96 LEU A CA 1
ATOM 730 C C . LEU A 1 96 ? 12.867 -5.809 -2.252 1.00 80.94 96 LEU A C 1
ATOM 732 O O . LEU A 1 96 ? 12.148 -4.904 -1.823 1.00 80.94 96 LEU A O 1
ATOM 736 N N . LYS A 1 97 ? 12.596 -7.107 -2.094 1.00 82.56 97 LYS A N 1
ATOM 737 C CA . LYS A 1 97 ? 11.476 -7.584 -1.289 1.00 82.56 97 LYS A CA 1
ATOM 738 C C . LYS A 1 97 ? 11.672 -7.148 0.160 1.00 82.56 97 LYS A C 1
ATOM 740 O O . LYS A 1 97 ? 12.690 -7.451 0.779 1.00 82.56 97 LYS A O 1
ATOM 745 N N . GLY A 1 98 ? 10.680 -6.448 0.680 1.00 82.94 98 GLY A N 1
ATOM 746 C CA . GLY A 1 98 ? 10.538 -6.112 2.081 1.00 82.94 98 GLY A CA 1
ATOM 747 C C . GLY A 1 98 ? 9.740 -7.171 2.828 1.00 82.94 98 GLY A C 1
ATOM 748 O O . GLY A 1 98 ? 10.016 -8.369 2.744 1.00 82.94 98 GLY A O 1
ATOM 749 N N . LYS A 1 99 ? 8.747 -6.712 3.585 1.00 82.31 99 LYS A N 1
ATOM 750 C CA . LYS A 1 99 ? 7.932 -7.540 4.475 1.00 82.31 99 LYS A CA 1
ATOM 751 C C . LYS A 1 99 ? 6.503 -7.631 3.972 1.00 82.31 99 LYS A C 1
ATOM 753 O O . LYS A 1 99 ? 5.991 -6.709 3.344 1.00 82.31 99 LYS A O 1
ATOM 758 N N . GLU A 1 100 ? 5.854 -8.744 4.276 1.00 83.38 100 GLU A N 1
ATOM 759 C CA . GLU A 1 100 ? 4.429 -8.917 4.008 1.00 83.38 100 GLU A CA 1
ATOM 760 C C . GLU A 1 100 ? 3.599 -7.980 4.882 1.00 83.38 100 GLU A C 1
ATOM 762 O O . GLU A 1 100 ? 3.917 -7.732 6.045 1.00 83.38 100 GLU A O 1
ATOM 767 N N . VAL A 1 101 ? 2.536 -7.449 4.293 1.00 83.81 101 VAL A N 1
ATOM 768 C CA . VAL A 1 101 ? 1.621 -6.504 4.917 1.00 83.81 101 VAL A CA 1
ATOM 769 C C . VAL A 1 101 ? 0.340 -7.238 5.272 1.00 83.81 101 VAL A C 1
ATOM 771 O O . VAL A 1 101 ? -0.288 -7.874 4.427 1.00 83.81 101 VAL A O 1
ATOM 774 N N . PHE A 1 102 ? -0.079 -7.108 6.521 1.00 81.75 102 PHE A N 1
ATOM 775 C CA . PHE A 1 102 ? -1.289 -7.721 7.042 1.00 81.75 102 PHE A CA 1
ATOM 776 C C . PHE A 1 102 ? -2.070 -6.733 7.906 1.00 81.75 102 PHE A C 1
ATOM 778 O O . PHE A 1 102 ? -1.562 -5.701 8.349 1.00 81.75 102 PHE A O 1
ATOM 785 N N . ILE A 1 103 ? -3.344 -7.048 8.131 1.00 82.88 103 ILE A N 1
ATOM 786 C CA . ILE A 1 103 ? -4.207 -6.263 9.011 1.00 82.88 103 ILE A CA 1
ATOM 787 C C . ILE A 1 103 ? -4.151 -6.859 10.411 1.00 82.88 103 ILE A C 1
ATOM 789 O O . ILE A 1 103 ? -4.370 -8.056 10.595 1.00 82.88 103 ILE A O 1
ATOM 793 N N . VAL A 1 104 ? -3.922 -6.005 11.403 1.00 77.81 104 VAL A N 1
ATOM 794 C CA . VAL A 1 104 ? -4.032 -6.344 12.819 1.00 77.81 104 VAL A CA 1
ATOM 795 C C . VAL A 1 104 ? -5.211 -5.577 13.416 1.00 77.81 104 VAL A C 1
ATOM 797 O O . VAL A 1 104 ? -5.156 -4.345 13.485 1.00 77.81 104 VAL A O 1
ATOM 800 N N . PRO A 1 105 ? -6.281 -6.262 13.852 1.00 77.38 105 PRO A N 1
ATOM 801 C CA . PRO A 1 105 ? -7.344 -5.625 14.615 1.00 77.38 105 PRO A CA 1
ATOM 802 C C . PRO A 1 105 ? -6.865 -5.364 16.051 1.00 77.38 1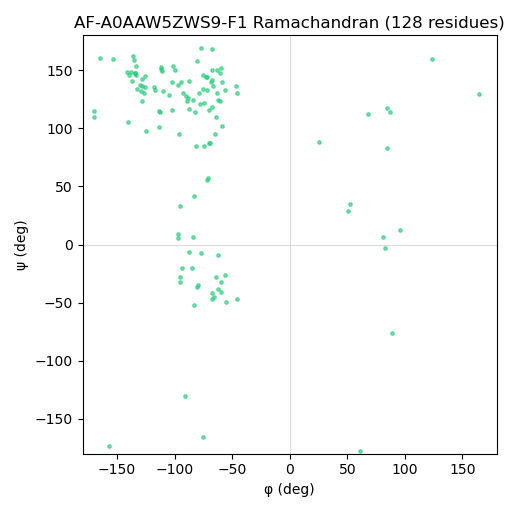05 PRO A C 1
ATOM 804 O O . PRO A 1 105 ? -6.491 -6.293 16.763 1.00 77.38 105 PRO A O 1
ATOM 807 N N . ILE A 1 106 ? -6.881 -4.106 16.495 1.00 75.62 106 ILE A N 1
ATOM 808 C CA . ILE A 1 106 ? -6.531 -3.705 17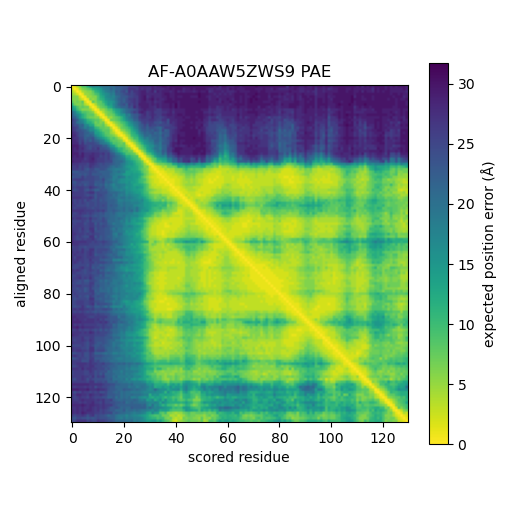.867 1.00 75.62 106 ILE A CA 1
ATOM 809 C C . ILE A 1 106 ? -7.667 -2.839 18.413 1.00 75.62 106 ILE A C 1
ATOM 811 O O . ILE A 1 106 ? -8.016 -1.826 17.813 1.00 75.62 106 ILE A O 1
ATOM 815 N N . ASN A 1 107 ? -8.259 -3.226 19.547 1.00 73.31 107 ASN A N 1
ATOM 816 C CA . ASN A 1 107 ? -9.365 -2.498 20.192 1.00 73.31 107 ASN A CA 1
ATOM 817 C C . ASN A 1 107 ? -10.557 -2.189 19.258 1.00 73.31 107 ASN A C 1
ATOM 819 O O . ASN A 1 107 ? -11.182 -1.140 19.370 1.00 73.31 107 ASN A O 1
ATOM 823 N N . GLY A 1 108 ? -10.860 -3.088 18.315 1.00 75.62 108 GLY A N 1
ATOM 824 C CA . GLY A 1 108 ? -11.945 -2.905 17.341 1.00 75.62 108 GLY A CA 1
ATOM 825 C C . GLY A 1 108 ? -11.587 -2.050 16.120 1.00 75.62 108 GLY A C 1
ATOM 826 O O . GLY A 1 108 ? -12.403 -1.946 15.211 1.00 75.62 108 GLY A O 1
ATOM 827 N N . ASN A 1 109 ? -10.371 -1.500 16.056 1.00 77.19 109 ASN A N 1
ATOM 828 C CA . ASN A 1 109 ? -9.866 -0.757 14.904 1.00 77.19 109 ASN A CA 1
ATOM 829 C C . ASN A 1 109 ? -8.912 -1.623 14.072 1.00 77.19 109 ASN A C 1
ATOM 831 O O . ASN A 1 109 ? -8.088 -2.361 14.611 1.00 77.19 109 ASN A O 1
ATOM 835 N N . GLU A 1 110 ? -9.001 -1.519 12.748 1.00 78.25 110 GLU A N 1
ATOM 836 C CA . GLU A 1 110 ? -8.147 -2.252 11.809 1.00 78.25 110 GLU A CA 1
ATOM 837 C C . GLU A 1 110 ? -6.882 -1.436 11.521 1.00 78.25 110 GLU A C 1
ATOM 839 O O . GLU A 1 110 ? -6.981 -0.290 11.084 1.00 78.25 110 GLU A O 1
ATOM 844 N N . TYR A 1 111 ? -5.698 -2.005 11.763 1.00 77.19 111 TYR A N 1
ATOM 845 C CA . TYR A 1 111 ? -4.408 -1.361 11.496 1.00 77.19 111 TYR A CA 1
ATOM 846 C C . TYR A 1 111 ? -3.610 -2.137 10.463 1.00 77.19 111 TYR A C 1
ATOM 848 O O . TYR A 1 111 ? -3.514 -3.359 10.552 1.00 77.19 111 TYR A O 1
ATOM 856 N N . ILE A 1 112 ? -3.012 -1.432 9.503 1.00 76.69 112 ILE A N 1
ATOM 857 C CA . ILE A 1 112 ? -2.150 -2.060 8.502 1.00 76.69 112 ILE A CA 1
ATOM 858 C C . ILE A 1 112 ? -0.730 -2.103 9.054 1.00 76.69 112 ILE A C 1
ATOM 860 O O . ILE A 1 112 ? -0.186 -1.071 9.461 1.00 76.69 112 ILE A O 1
ATOM 864 N N . LYS A 1 113 ? -0.132 -3.296 9.078 1.00 78.31 113 LYS A N 1
ATOM 865 C CA . LYS A 1 113 ? 1.204 -3.506 9.630 1.00 78.31 113 LYS A CA 1
ATOM 866 C C . LYS A 1 113 ? 2.013 -4.493 8.806 1.00 78.31 113 LYS A C 1
ATOM 868 O O . LYS A 1 113 ? 1.474 -5.442 8.249 1.00 78.31 113 LYS A O 1
ATOM 873 N N . THR A 1 114 ? 3.322 -4.287 8.781 1.00 74.50 114 THR A N 1
ATOM 874 C CA . THR A 1 114 ? 4.300 -5.273 8.288 1.00 74.50 114 THR A CA 1
ATOM 875 C C . THR A 1 114 ? 4.867 -6.156 9.394 1.00 74.50 114 THR A C 1
ATOM 877 O O . THR A 1 114 ? 5.432 -7.217 9.140 1.00 74.50 114 THR A O 1
ATOM 880 N N . VAL A 1 115 ? 4.760 -5.699 10.642 1.00 64.50 115 VAL A N 1
ATOM 881 C CA . VAL A 1 115 ? 5.230 -6.394 11.839 1.00 64.50 115 VAL A CA 1
ATOM 882 C C . VAL A 1 115 ? 4.117 -6.353 12.874 1.00 64.50 115 VAL A C 1
ATOM 884 O O . VAL A 1 115 ? 3.513 -5.306 13.117 1.00 64.50 115 VAL A O 1
ATOM 887 N N . ALA A 1 116 ? 3.847 -7.500 13.494 1.00 51.69 116 ALA A N 1
ATOM 888 C CA . ALA A 1 116 ? 2.836 -7.632 14.529 1.00 51.69 116 ALA A CA 1
ATOM 889 C C . ALA A 1 116 ? 3.376 -6.993 15.813 1.00 51.69 116 ALA A C 1
ATOM 891 O O . ALA A 1 116 ? 3.985 -7.649 16.650 1.00 51.69 116 ALA A O 1
ATOM 892 N N . ASP A 1 117 ? 3.198 -5.683 15.925 1.00 56.75 117 ASP A N 1
ATOM 893 C CA . ASP A 1 117 ? 3.544 -4.895 17.103 1.00 56.75 117 ASP A CA 1
ATOM 894 C C . ASP A 1 117 ? 2.256 -4.380 17.773 1.00 56.75 117 ASP A C 1
ATOM 896 O O . ASP A 1 117 ? 1.237 -4.193 17.103 1.00 56.75 117 ASP A O 1
ATOM 900 N N . ASN A 1 118 ? 2.268 -4.135 19.086 1.00 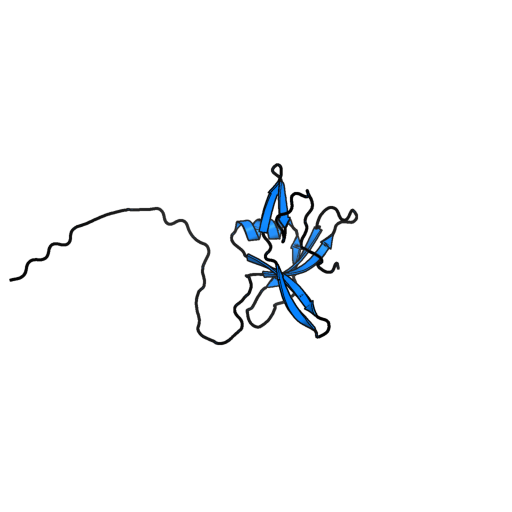54.91 118 ASN A N 1
ATOM 901 C CA . ASN A 1 118 ? 1.079 -3.724 19.852 1.00 54.91 118 ASN A CA 1
ATOM 902 C C . ASN A 1 118 ? 0.794 -2.206 19.814 1.00 54.91 118 ASN A C 1
ATOM 904 O O . ASN A 1 118 ? -0.100 -1.728 20.509 1.00 54.91 118 ASN A O 1
ATOM 908 N N . LYS A 1 119 ? 1.520 -1.415 19.014 1.00 57.78 119 LYS A N 1
ATOM 909 C CA . LYS A 1 119 ? 1.279 0.037 18.913 1.00 57.78 119 LYS A CA 1
ATOM 910 C C . LYS A 1 119 ? -0.003 0.392 18.146 1.00 57.78 119 LYS A C 1
ATOM 912 O O . LYS A 1 119 ? -0.316 -0.221 17.132 1.00 57.78 119 LYS A O 1
ATOM 917 N N . LEU A 1 120 ? -0.707 1.445 18.556 1.00 63.59 120 LEU A N 1
ATOM 918 C CA . LEU A 1 120 ? -1.937 1.940 17.908 1.00 63.59 120 LEU A CA 1
ATOM 919 C C . LEU A 1 120 ? -1.659 2.862 16.696 1.00 63.59 120 LEU A C 1
ATOM 921 O O . LEU A 1 120 ? -2.294 3.901 16.547 1.00 63.59 120 LEU A O 1
ATOM 925 N N . ILE A 1 121 ? -0.685 2.507 15.853 1.00 60.03 121 ILE A N 1
ATOM 926 C CA . ILE A 1 121 ? -0.245 3.276 14.674 1.00 60.03 121 ILE A CA 1
ATOM 927 C C . ILE A 1 121 ? -0.094 2.347 13.464 1.00 60.03 121 ILE A C 1
ATOM 929 O O . ILE A 1 121 ? 0.272 1.176 13.623 1.00 60.03 121 ILE A O 1
ATOM 933 N N . ASP A 1 122 ? -0.365 2.863 12.263 1.00 61.00 122 ASP A N 1
ATOM 934 C CA . ASP A 1 122 ? -0.012 2.178 11.017 1.00 61.00 122 ASP A CA 1
ATOM 935 C C . ASP A 1 122 ? 1.508 2.208 10.844 1.00 61.00 122 ASP A C 1
ATOM 937 O O . ASP A 1 122 ? 2.113 3.273 10.727 1.00 61.00 122 ASP A O 1
ATOM 941 N N . ASN A 1 123 ? 2.130 1.032 10.859 1.00 63.16 123 ASN A N 1
ATOM 942 C CA . ASN A 1 123 ? 3.576 0.893 10.743 1.00 63.16 123 ASN A CA 1
ATOM 943 C C . ASN A 1 123 ? 3.890 -0.053 9.584 1.00 63.16 123 ASN A C 1
ATOM 945 O O . ASN A 1 123 ? 3.831 -1.276 9.730 1.00 63.16 123 ASN A O 1
ATOM 949 N N . LEU A 1 124 ? 4.195 0.533 8.427 1.00 64.62 124 LEU A N 1
ATOM 950 C CA . LEU A 1 124 ? 4.576 -0.182 7.209 1.00 64.62 124 LEU A CA 1
ATOM 951 C C . LEU A 1 124 ? 6.108 -0.289 7.058 1.00 64.62 124 LEU A C 1
ATOM 953 O O . LEU A 1 124 ? 6.616 -0.334 5.944 1.00 64.62 124 LEU A O 1
ATOM 957 N N . ASP A 1 125 ? 6.835 -0.399 8.181 1.00 62.34 125 ASP A N 1
ATOM 958 C CA . ASP A 1 125 ? 8.309 -0.398 8.241 1.00 62.34 125 ASP A CA 1
ATOM 959 C C . ASP A 1 125 ? 8.910 0.930 7.703 1.00 62.34 125 ASP A C 1
ATOM 961 O O . ASP A 1 125 ? 8.160 1.855 7.397 1.00 62.34 125 ASP A O 1
ATOM 965 N N . ASN A 1 126 ? 10.240 1.081 7.640 1.00 62.38 126 ASN A N 1
ATOM 966 C CA . ASN A 1 126 ? 10.916 2.328 7.209 1.00 62.38 126 ASN A CA 1
ATOM 967 C C . ASN A 1 126 ? 10.777 2.593 5.692 1.00 62.38 126 ASN A C 1
ATOM 969 O O . ASN A 1 126 ? 11.771 2.705 4.972 1.00 62.38 126 ASN A O 1
ATOM 973 N N . LEU A 1 127 ? 9.551 2.647 5.178 1.00 70.94 127 LEU A N 1
ATOM 974 C CA . LEU A 1 127 ? 9.303 3.023 3.795 1.00 70.94 127 LEU A CA 1
ATOM 975 C C . LEU A 1 127 ? 9.554 4.520 3.589 1.00 70.94 127 LEU A C 1
ATOM 977 O O . LEU A 1 127 ? 9.252 5.320 4.478 1.00 70.94 127 LEU A O 1
ATOM 981 N N . PRO A 1 128 ? 10.090 4.904 2.419 1.00 72.50 128 PRO A N 1
ATOM 982 C CA . PRO A 1 128 ? 10.222 6.304 2.058 1.00 72.50 128 PRO A CA 1
ATOM 983 C C . PRO A 1 128 ? 8.849 6.984 2.008 1.00 72.50 128 PRO A C 1
ATOM 985 O O . PRO A 1 128 ? 7.833 6.371 1.663 1.00 72.50 128 PRO A O 1
ATO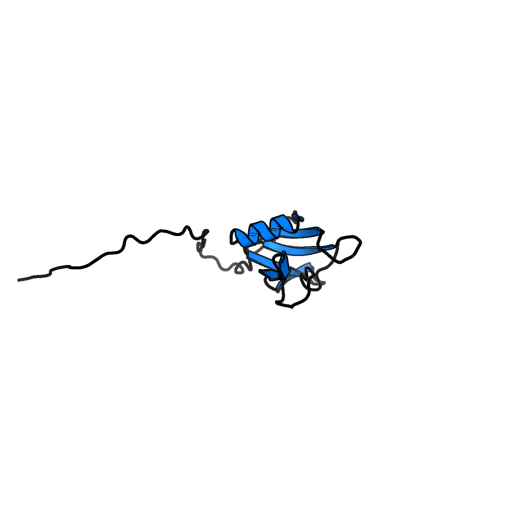M 988 N N . GLU A 1 129 ? 8.848 8.268 2.355 1.00 77.12 129 GLU A N 1
ATOM 989 C CA . GLU A 1 129 ? 7.675 9.135 2.288 1.00 77.12 129 GLU A CA 1
ATOM 990 C C . GLU A 1 129 ? 7.703 10.005 1.033 1.00 77.12 129 GLU A C 1
ATOM 992 O O . GLU A 1 129 ? 8.786 10.351 0.552 1.00 77.12 129 GLU A O 1
ATOM 997 N N . PHE A 1 130 ? 6.519 10.357 0.521 1.00 73.38 130 PHE A N 1
ATOM 998 C CA . PHE A 1 130 ? 6.346 11.203 -0.662 1.00 73.38 130 PHE A CA 1
ATOM 999 C C . PHE A 1 130 ? 5.333 12.333 -0.440 1.00 73.38 130 PHE A C 1
ATOM 1001 O O . PHE A 1 130 ? 4.341 12.138 0.311 1.00 73.38 130 PHE A O 1
#

Sequence (130 aa):
MHDIKVSCCGDLRLAKQTPPNSNRVNGGGMAKWADYLISAVQFNAQRTHINRVQVLPDLGDTVGQVSEHARETIVSAIKKGTTFVTVFQNGSGKWLKGKEVFIVPINGNEYIKTVADNKLIDNLDNLPEF

pLDDT: mean 71.66, std 16.56, range [36.0, 91.12]

Radius of gyration: 20.72 Å; Cα contacts (8 Å, |Δi|>4): 212; chains: 1; bounding box: 44×80×38 Å